Protein AF-A0A951I1A8-F1 (afdb_monomer_lite)

pLDDT: mean 74.36, std 19.72, range [40.09, 94.62]

Sequence (81 aa):
MMKRILTSSALSLALLLGAAAPAAIAGVRKESPAHKAAVKKCNSDYNAAMKEAKMKKGKERTAAIAAAKATRKQCIADAPK

Radius of gyration: 16.23 Å; chains: 1; bounding box: 56×14×39 Å

Foldseek 3Di:
DDDDPVPPVVVVVVVVVPDDDDDDDDDDDPPPPQLVVQLVVLVVQLVVLLVVLVVDDDPSSVVSNVVSVVSSVVSNVPGDD

Secondary structure (DSSP, 8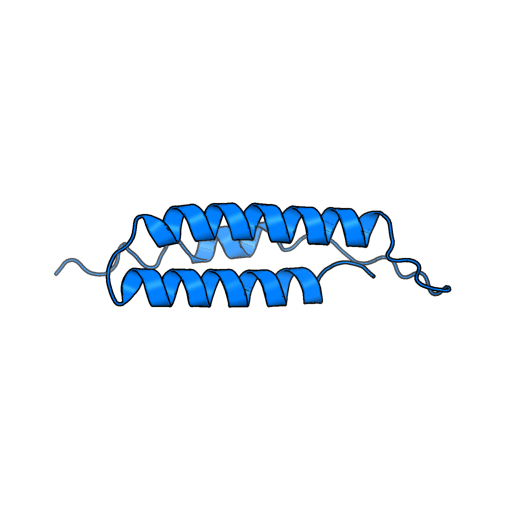-state):
---SSTTSTTTHHHHTT---PPPP--S--S--HHHHHHHHHHHHHHHHHHHHHHHS-HHHHHHHHHHHHHHHHHHHHSS--

Structure (mmCIF, N/CA/C/O backbone):
data_AF-A0A951I1A8-F1
#
_entry.id   AF-A0A951I1A8-F1
#
loop_
_atom_site.group_PDB
_atom_site.id
_atom_site.type_symbol
_atom_site.label_atom_id
_atom_site.label_alt_id
_atom_site.label_comp_id
_atom_site.label_asym_id
_atom_site.label_entity_id
_atom_site.label_seq_id
_atom_site.pdbx_PDB_ins_code
_atom_site.Cartn_x
_atom_site.Cartn_y
_atom_site.Cartn_z
_atom_site.occupancy
_atom_site.B_iso_or_equiv
_atom_site.auth_seq_id
_atom_site.auth_comp_id
_atom_site.auth_asym_id
_atom_site.auth_atom_id
_atom_site.pdbx_PDB_model_num
ATOM 1 N N . MET A 1 1 ? -35.562 4.013 2.308 1.00 43.25 1 MET A N 1
ATOM 2 C CA . MET A 1 1 ? -34.803 3.712 1.071 1.00 43.25 1 MET A CA 1
ATOM 3 C C . MET A 1 1 ? -33.727 4.779 0.849 1.00 43.25 1 MET A C 1
ATOM 5 O O . MET A 1 1 ? -34.021 5.775 0.219 1.00 43.25 1 MET A O 1
ATOM 9 N N . MET A 1 2 ? -32.506 4.616 1.379 1.00 40.09 2 MET A N 1
ATOM 10 C CA . MET A 1 2 ? -31.362 5.522 1.124 1.00 40.09 2 MET A CA 1
ATOM 11 C C . MET A 1 2 ? -30.036 4.772 1.368 1.00 40.09 2 MET A C 1
ATOM 13 O O . MET A 1 2 ? -29.464 4.866 2.447 1.00 40.09 2 MET A O 1
ATOM 17 N N . LYS A 1 3 ? -29.573 3.944 0.416 1.00 49.72 3 LYS A N 1
ATOM 18 C CA . LYS A 1 3 ? -28.283 3.211 0.521 1.00 49.72 3 LYS A CA 1
ATOM 19 C C . LYS A 1 3 ? -27.541 3.047 -0.818 1.00 49.72 3 LYS A C 1
ATOM 21 O O . LYS A 1 3 ? -26.818 2.077 -1.000 1.00 49.72 3 LYS A O 1
ATOM 26 N N . ARG A 1 4 ? -27.734 3.954 -1.784 1.00 51.75 4 ARG A N 1
ATOM 27 C CA . ARG A 1 4 ? -27.141 3.816 -3.135 1.00 51.75 4 ARG A CA 1
ATOM 28 C C . ARG A 1 4 ? -26.108 4.885 -3.516 1.00 51.75 4 ARG A C 1
ATOM 30 O O . ARG A 1 4 ? -25.629 4.866 -4.636 1.00 51.75 4 ARG A O 1
ATOM 37 N N . ILE A 1 5 ? -25.737 5.788 -2.604 1.00 55.91 5 ILE A N 1
ATOM 38 C CA . ILE A 1 5 ? -24.890 6.952 -2.942 1.00 55.91 5 ILE A CA 1
ATOM 39 C C . ILE A 1 5 ? -23.405 6.733 -2.576 1.00 55.91 5 ILE A C 1
ATOM 41 O O . ILE A 1 5 ? -22.531 7.422 -3.083 1.00 55.91 5 ILE A O 1
ATOM 45 N N . LEU A 1 6 ? -23.077 5.727 -1.755 1.00 51.62 6 LEU A N 1
ATOM 46 C CA . LEU A 1 6 ? -21.701 5.494 -1.277 1.00 51.62 6 LEU A CA 1
ATOM 47 C C . LEU A 1 6 ? -20.809 4.692 -2.242 1.00 51.62 6 LEU A C 1
ATOM 49 O O . LEU A 1 6 ? -19.601 4.631 -2.043 1.00 51.62 6 LEU A O 1
ATOM 53 N N . THR A 1 7 ? -21.373 4.078 -3.282 1.00 53.72 7 THR A N 1
ATOM 54 C CA . THR A 1 7 ? -20.626 3.198 -4.199 1.00 53.72 7 THR A CA 1
ATOM 55 C C . THR A 1 7 ? -20.085 3.898 -5.444 1.00 53.72 7 THR A C 1
ATOM 57 O O . THR A 1 7 ? -19.250 3.323 -6.134 1.00 53.72 7 THR A O 1
ATOM 60 N N . SER A 1 8 ? -20.499 5.136 -5.729 1.00 48.94 8 SER A N 1
ATOM 61 C CA . SER A 1 8 ? -20.094 5.824 -6.966 1.00 48.94 8 SER A CA 1
ATOM 62 C C . SER A 1 8 ? -18.772 6.589 -6.854 1.00 48.94 8 SER A C 1
ATOM 64 O O . SER A 1 8 ? -18.130 6.835 -7.868 1.00 48.94 8 SER A O 1
ATOM 66 N N . SER A 1 9 ? -18.309 6.927 -5.648 1.00 49.09 9 SER A N 1
ATOM 67 C CA . SER A 1 9 ? -17.073 7.711 -5.471 1.00 49.09 9 SER A CA 1
ATOM 68 C C . SER A 1 9 ? -15.789 6.888 -5.634 1.00 49.09 9 SER A C 1
ATOM 70 O O . SER A 1 9 ? -14.734 7.451 -5.904 1.00 49.09 9 SER A O 1
ATOM 72 N N . ALA A 1 10 ? -15.861 5.561 -5.485 1.00 50.75 10 ALA A N 1
ATOM 73 C CA . ALA A 1 10 ? -14.692 4.685 -5.588 1.00 50.75 10 ALA A CA 1
ATOM 74 C C . ALA A 1 10 ? -14.321 4.342 -7.042 1.00 50.75 10 ALA A C 1
ATOM 76 O O . ALA A 1 10 ? -13.151 4.095 -7.327 1.00 50.75 10 ALA A O 1
ATOM 77 N N . LEU A 1 11 ? -15.288 4.355 -7.970 1.00 48.53 11 LEU A N 1
ATOM 78 C CA . LEU A 1 11 ? -15.028 4.005 -9.370 1.00 48.53 11 LEU A CA 1
ATOM 79 C C . LEU A 1 11 ? -14.284 5.114 -10.128 1.00 48.53 11 LEU A C 1
ATOM 81 O O . LEU A 1 11 ? -13.443 4.819 -10.974 1.00 48.53 11 LEU A O 1
ATOM 85 N N . SER A 1 12 ? -14.539 6.383 -9.801 1.00 50.03 12 SER A N 1
ATOM 86 C CA . SER A 1 12 ? -13.946 7.520 -10.520 1.00 50.03 12 SER A CA 1
ATOM 87 C C . SER A 1 12 ? -12.436 7.664 -10.301 1.00 50.03 12 SER A C 1
ATOM 89 O O . SER A 1 12 ? -11.743 8.182 -11.171 1.00 50.03 12 SER A O 1
ATOM 91 N N . LEU A 1 13 ? -11.899 7.167 -9.179 1.00 50.12 13 LEU A N 1
ATOM 92 C CA . LEU A 1 13 ? -10.450 7.164 -8.934 1.00 50.12 13 LEU A CA 1
ATOM 93 C C . LEU A 1 13 ? -9.703 6.079 -9.723 1.00 50.12 13 LEU A C 1
ATOM 95 O O . LEU A 1 13 ? -8.501 6.216 -9.938 1.00 50.12 13 LEU A O 1
ATOM 99 N N . ALA A 1 14 ? -10.389 5.024 -10.172 1.00 54.34 14 ALA A N 1
ATOM 100 C CA . ALA A 1 14 ? -9.757 3.918 -10.889 1.00 54.34 14 ALA A CA 1
ATOM 101 C C . ALA A 1 14 ? -9.512 4.232 -12.376 1.00 54.34 14 ALA A C 1
ATOM 103 O O . ALA A 1 14 ? -8.553 3.724 -12.953 1.00 54.34 14 ALA A O 1
ATOM 104 N N . LEU A 1 15 ? -10.330 5.094 -12.996 1.00 48.88 15 LEU A N 1
ATOM 105 C CA . LEU A 1 15 ? -10.181 5.422 -14.420 1.00 48.88 15 LEU A CA 1
ATOM 106 C C . LEU A 1 15 ? -9.088 6.457 -14.724 1.00 48.88 15 LEU A C 1
ATOM 108 O O . LEU A 1 15 ? -8.601 6.488 -15.850 1.00 48.88 15 LEU A O 1
ATOM 112 N N . LEU A 1 16 ? -8.650 7.269 -13.756 1.00 50.94 16 LEU A N 1
ATOM 113 C CA . LEU A 1 16 ? -7.614 8.284 -14.009 1.00 50.94 16 LEU A CA 1
ATOM 114 C C . LEU A 1 16 ? -6.173 7.741 -14.038 1.00 50.94 16 LEU A C 1
ATOM 116 O O . LEU A 1 16 ? -5.254 8.499 -14.336 1.00 50.94 16 LEU A O 1
ATOM 120 N N . LEU A 1 17 ? -5.952 6.451 -13.755 1.00 51.62 17 LEU A N 1
ATOM 121 C CA . LEU A 1 17 ? -4.617 5.828 -13.801 1.00 51.62 17 LEU A CA 1
ATOM 122 C C . LEU A 1 17 ? -4.342 5.025 -15.087 1.00 51.62 17 LEU A C 1
ATOM 124 O O . LEU A 1 17 ? -3.252 4.479 -15.247 1.00 51.62 17 LEU A O 1
ATOM 128 N N . GLY A 1 18 ? -5.296 4.960 -16.016 1.00 47.56 18 GLY A N 1
ATOM 129 C CA . GLY A 1 18 ? -5.196 4.166 -17.243 1.00 47.56 18 GLY A CA 1
ATOM 130 C C . GLY A 1 18 ? -4.606 4.912 -18.442 1.00 47.56 18 GLY A C 1
ATOM 131 O O . GLY A 1 18 ? -5.248 4.944 -19.483 1.00 47.56 18 GLY A O 1
ATOM 132 N N . ALA A 1 19 ? -3.426 5.528 -18.326 1.00 41.50 19 ALA A N 1
ATOM 133 C CA . ALA A 1 19 ? -2.700 6.057 -19.492 1.00 41.50 19 ALA A CA 1
ATOM 134 C C . ALA A 1 19 ? -1.195 6.233 -19.218 1.00 41.50 19 ALA A C 1
ATOM 136 O O . ALA A 1 19 ? -0.671 7.342 -19.206 1.00 41.50 19 ALA A O 1
ATOM 137 N N . ALA A 1 20 ? -0.472 5.136 -18.999 1.00 46.47 20 ALA A N 1
ATOM 138 C CA . ALA A 1 20 ? 0.984 5.132 -19.119 1.00 46.47 20 ALA A CA 1
ATOM 139 C C . ALA A 1 20 ? 1.421 3.828 -19.798 1.00 46.47 20 ALA A C 1
ATOM 141 O O . ALA A 1 20 ? 1.576 2.791 -19.159 1.00 46.47 20 ALA A O 1
ATOM 142 N N . ALA A 1 21 ? 1.545 3.876 -21.125 1.00 41.56 21 ALA A N 1
ATOM 143 C CA . ALA A 1 21 ? 2.081 2.792 -21.942 1.00 41.56 21 ALA A CA 1
ATOM 144 C C . ALA A 1 21 ? 3.565 2.532 -21.596 1.00 41.56 21 ALA A C 1
ATOM 146 O O . ALA A 1 21 ? 4.319 3.500 -21.462 1.00 41.56 21 ALA A O 1
ATOM 147 N N . PRO A 1 22 ? 4.033 1.273 -21.467 1.00 49.69 22 PRO A N 1
ATOM 148 C CA . PRO A 1 22 ? 5.429 1.004 -21.158 1.00 49.69 22 PRO A CA 1
ATOM 149 C C . PRO A 1 22 ? 6.250 0.879 -22.448 1.00 49.69 22 PRO A C 1
ATOM 151 O O . PRO A 1 22 ? 6.051 -0.038 -23.243 1.00 49.69 22 PRO A O 1
ATOM 154 N N . ALA A 1 23 ? 7.219 1.775 -22.631 1.00 45.84 23 ALA A N 1
ATOM 155 C CA . ALA A 1 23 ? 8.337 1.547 -23.540 1.00 45.84 23 ALA A CA 1
ATOM 156 C C . ALA A 1 23 ? 9.375 0.659 -22.831 1.00 45.84 23 ALA A C 1
ATOM 158 O O . ALA A 1 23 ? 9.846 0.972 -21.736 1.00 45.84 23 ALA A O 1
ATOM 159 N N . ALA A 1 24 ? 9.683 -0.481 -23.443 1.00 59.84 24 ALA A N 1
ATOM 160 C CA . ALA A 1 24 ? 10.624 -1.482 -22.958 1.00 59.84 24 ALA A CA 1
ATOM 161 C C . ALA A 1 24 ? 12.078 -1.004 -23.057 1.00 59.84 24 ALA A C 1
ATOM 163 O O . ALA A 1 24 ? 12.468 -0.533 -24.119 1.00 59.84 24 ALA A O 1
ATOM 164 N N . ILE A 1 25 ? 12.901 -1.227 -22.021 1.00 49.44 25 ILE A N 1
ATOM 165 C CA . ILE A 1 25 ? 14.365 -1.330 -22.165 1.00 49.44 25 ILE A CA 1
ATOM 166 C C . ILE A 1 25 ? 14.904 -2.364 -21.165 1.00 49.44 25 ILE A C 1
ATOM 168 O O . ILE A 1 25 ? 14.679 -2.281 -19.956 1.00 49.44 25 ILE A O 1
ATOM 172 N N . ALA A 1 26 ? 15.597 -3.364 -21.707 1.00 60.97 26 ALA A N 1
ATOM 173 C CA . ALA A 1 26 ? 16.352 -4.376 -20.987 1.00 60.97 26 ALA A CA 1
ATOM 174 C C . ALA A 1 26 ? 17.761 -3.853 -20.665 1.00 60.97 26 ALA A C 1
ATOM 176 O O . ALA A 1 26 ? 18.442 -3.325 -21.538 1.00 60.97 26 ALA A O 1
ATOM 177 N N . GLY A 1 27 ? 18.210 -4.030 -19.423 1.00 43.97 27 GLY A N 1
ATOM 178 C CA . GLY A 1 27 ? 19.583 -3.737 -19.010 1.00 43.97 27 GLY A CA 1
ATOM 179 C C . GLY A 1 27 ? 19.682 -3.513 -17.504 1.00 43.97 27 GLY A C 1
ATOM 180 O O . GLY A 1 27 ? 19.042 -2.611 -16.980 1.00 43.97 27 GLY A O 1
ATOM 181 N N . VAL A 1 28 ? 20.436 -4.382 -16.819 1.00 52.84 28 VAL A N 1
ATOM 182 C CA . VAL A 1 28 ? 20.976 -4.255 -15.446 1.00 52.84 28 VAL A CA 1
ATOM 183 C C . VAL A 1 28 ? 20.240 -3.227 -14.566 1.00 52.84 28 VAL A C 1
ATOM 185 O O . VAL A 1 28 ? 20.662 -2.079 -14.427 1.00 52.84 28 VAL A O 1
ATOM 188 N N . ARG A 1 29 ? 19.104 -3.625 -13.976 1.00 52.78 29 ARG A N 1
ATOM 189 C CA . ARG A 1 29 ? 18.198 -2.704 -13.271 1.00 52.78 29 ARG A CA 1
ATOM 190 C C . ARG A 1 29 ? 18.753 -2.275 -11.908 1.00 52.78 29 ARG A C 1
ATOM 192 O O . ARG A 1 29 ? 18.317 -2.760 -10.867 1.00 52.78 29 ARG A O 1
ATOM 199 N N . LYS A 1 30 ? 19.665 -1.295 -11.889 1.00 55.47 30 LYS A N 1
ATOM 200 C CA . LYS A 1 30 ? 19.599 -0.277 -10.828 1.00 55.47 30 LYS A CA 1
ATOM 201 C C . LYS A 1 30 ? 18.184 0.277 -10.919 1.00 55.47 30 LYS A C 1
ATOM 203 O O . LYS A 1 30 ? 17.834 0.729 -12.004 1.00 55.47 30 LYS A O 1
ATOM 208 N N . GLU A 1 31 ? 17.384 0.161 -9.853 1.00 60.69 31 GLU A N 1
ATOM 209 C CA . GLU A 1 31 ? 16.016 0.700 -9.817 1.00 60.69 31 GLU A CA 1
ATOM 210 C C . GLU A 1 31 ? 15.987 2.024 -10.571 1.00 60.69 31 GLU A C 1
ATOM 212 O O . GLU A 1 31 ? 16.675 2.976 -10.171 1.00 60.69 31 GLU A O 1
ATOM 217 N N . SER A 1 32 ? 15.280 2.042 -11.703 1.00 69.50 32 SER A N 1
ATOM 218 C CA . SER A 1 32 ? 15.281 3.206 -12.574 1.00 69.50 32 SER A CA 1
ATOM 219 C C . SER A 1 32 ? 14.857 4.436 -11.757 1.00 69.50 32 SER A C 1
ATOM 221 O O . SER A 1 32 ? 14.0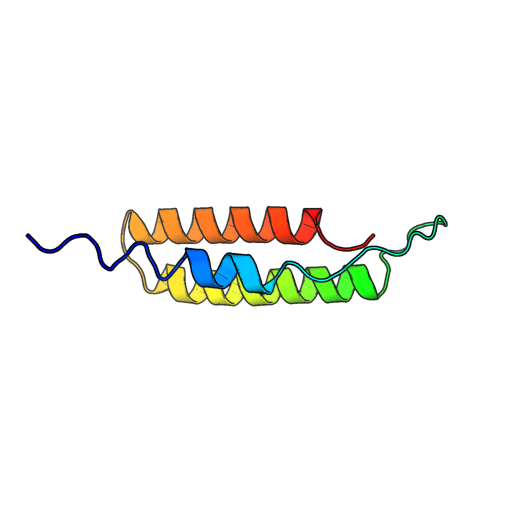65 4.319 -10.814 1.00 69.50 32 SER A O 1
ATOM 223 N N . PRO A 1 33 ? 15.359 5.645 -12.063 1.00 79.50 33 PRO A N 1
ATOM 224 C CA . PRO A 1 33 ? 14.866 6.863 -11.417 1.00 79.50 33 PRO A CA 1
ATOM 225 C C . PRO A 1 33 ? 13.331 6.960 -11.469 1.00 79.50 33 PRO A C 1
ATOM 227 O O . PRO A 1 33 ? 12.704 7.422 -10.515 1.00 79.50 33 PRO A O 1
ATOM 230 N N . ALA A 1 34 ? 12.735 6.421 -12.540 1.00 79.81 34 ALA A N 1
ATOM 231 C CA . ALA A 1 34 ? 11.301 6.218 -12.700 1.00 79.81 34 ALA A CA 1
ATOM 232 C C . ALA A 1 34 ? 10.702 5.262 -11.649 1.00 79.81 34 ALA A C 1
ATOM 234 O O . ALA A 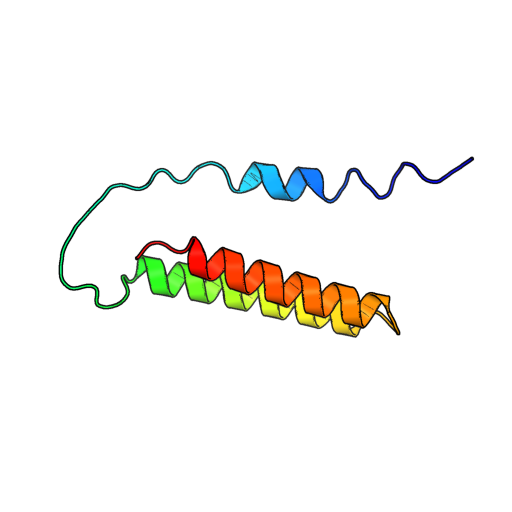1 34 ? 9.712 5.626 -11.014 1.00 79.81 34 ALA A O 1
ATOM 235 N N . HIS A 1 35 ? 11.312 4.095 -11.399 1.00 82.94 35 HIS A N 1
ATOM 236 C CA . HIS A 1 35 ? 10.913 3.187 -10.316 1.00 82.94 35 HIS A CA 1
ATOM 237 C C . HIS A 1 35 ? 10.897 3.897 -8.961 1.00 82.94 35 HIS A C 1
ATOM 239 O O . HIS A 1 35 ? 9.898 3.874 -8.243 1.00 82.94 35 HIS A O 1
ATOM 245 N N . LYS A 1 36 ? 11.988 4.593 -8.620 1.00 86.06 36 LYS A N 1
ATOM 246 C CA . LYS A 1 36 ? 12.115 5.287 -7.330 1.00 86.06 36 LYS A CA 1
ATOM 247 C C . LYS A 1 36 ? 11.085 6.397 -7.169 1.00 86.06 36 LYS A C 1
ATOM 249 O O . LYS A 1 36 ? 10.510 6.543 -6.089 1.00 86.06 36 LYS A O 1
ATOM 254 N N . ALA A 1 37 ? 10.831 7.166 -8.227 1.00 88.12 37 ALA A N 1
ATOM 255 C CA . ALA A 1 37 ? 9.800 8.197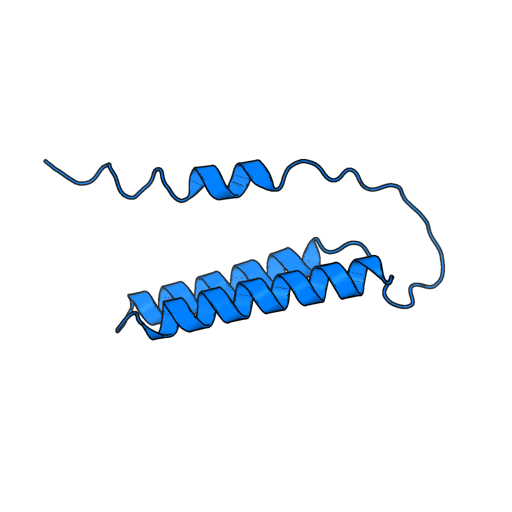 -8.229 1.00 88.12 37 ALA A CA 1
ATOM 256 C C . ALA A 1 37 ? 8.397 7.592 -8.047 1.00 88.12 37 ALA A C 1
ATOM 258 O O . ALA A 1 37 ? 7.629 8.079 -7.212 1.00 88.12 37 ALA A O 1
ATOM 259 N N . ALA A 1 38 ? 8.093 6.496 -8.749 1.00 86.62 38 ALA A N 1
ATOM 260 C CA . ALA A 1 38 ? 6.828 5.778 -8.618 1.00 86.62 38 ALA A CA 1
ATOM 261 C C . ALA A 1 38 ? 6.638 5.218 -7.201 1.00 86.62 38 ALA A C 1
ATOM 263 O O . ALA A 1 38 ? 5.638 5.520 -6.552 1.00 86.62 38 ALA A O 1
ATOM 264 N N . VAL A 1 39 ? 7.632 4.510 -6.654 1.00 90.00 39 VAL A N 1
ATOM 265 C CA . VAL A 1 39 ? 7.593 3.979 -5.280 1.00 90.00 39 VAL A CA 1
ATOM 266 C C . VAL A 1 39 ? 7.461 5.103 -4.247 1.00 90.00 39 VAL A C 1
ATOM 268 O O . VAL A 1 39 ? 6.702 4.969 -3.282 1.00 90.00 39 VAL A O 1
ATOM 271 N N . LYS A 1 40 ? 8.143 6.241 -4.441 1.00 92.38 40 LYS A N 1
ATOM 272 C CA . LYS A 1 40 ? 8.002 7.419 -3.568 1.00 92.38 40 LYS A CA 1
ATOM 273 C C . LYS A 1 40 ? 6.570 7.956 -3.586 1.00 92.38 40 LYS A C 1
ATOM 275 O O . LYS A 1 40 ? 6.031 8.235 -2.514 1.00 92.38 40 LYS A O 1
ATOM 280 N N . LYS A 1 41 ? 5.939 8.041 -4.761 1.00 89.12 41 LYS A N 1
ATOM 281 C CA . LYS A 1 41 ? 4.529 8.429 -4.889 1.00 89.12 41 LYS A CA 1
ATOM 282 C C . LYS A 1 41 ? 3.606 7.417 -4.199 1.00 89.12 41 LYS A C 1
ATOM 284 O O . LYS A 1 41 ? 2.818 7.824 -3.351 1.00 89.12 41 LYS A O 1
ATOM 289 N N . CYS A 1 42 ? 3.790 6.114 -4.435 1.00 92.50 42 CYS A N 1
ATOM 290 C CA . CYS A 1 42 ? 3.029 5.053 -3.761 1.00 92.50 42 CYS A CA 1
ATOM 291 C C . CYS A 1 42 ? 3.113 5.153 -2.228 1.00 92.50 42 CYS A C 1
ATOM 293 O O . CYS A 1 42 ? 2.122 4.966 -1.523 1.00 92.50 42 CYS A O 1
ATOM 295 N N . ASN A 1 43 ? 4.300 5.453 -1.692 1.00 93.50 43 ASN A N 1
ATOM 296 C CA . ASN A 1 43 ? 4.496 5.630 -0.253 1.00 93.50 43 ASN A CA 1
ATOM 297 C C . ASN A 1 43 ? 3.842 6.918 0.271 1.00 93.50 43 ASN A C 1
ATOM 299 O O . ASN A 1 43 ? 3.310 6.915 1.381 1.00 93.50 43 ASN A O 1
ATOM 303 N N . SER A 1 44 ? 3.867 8.007 -0.503 1.00 93.50 44 SER A N 1
ATOM 304 C CA . SER A 1 44 ? 3.166 9.249 -0.159 1.00 93.50 44 SER A CA 1
ATOM 305 C C . SER A 1 44 ? 1.655 9.019 -0.064 1.00 93.50 44 SER A C 1
ATOM 307 O O . SER A 1 44 ? 1.047 9.353 0.955 1.00 93.50 44 SER A O 1
ATOM 309 N N . ASP A 1 45 ? 1.080 8.362 -1.072 1.00 90.25 45 ASP A N 1
ATOM 310 C CA . ASP A 1 45 ? -0.350 8.048 -1.143 1.00 90.25 45 ASP A CA 1
ATOM 311 C C . ASP A 1 45 ? -0.751 7.089 -0.003 1.00 90.25 45 ASP A C 1
ATOM 313 O O . ASP A 1 45 ? -1.742 7.310 0.696 1.00 90.25 45 ASP A O 1
ATOM 317 N N . TYR A 1 46 ? 0.085 6.085 0.291 1.00 93.12 46 TYR A N 1
ATOM 318 C CA . TYR A 1 46 ? -0.087 5.213 1.458 1.00 93.12 46 TYR A CA 1
ATOM 319 C C . TYR A 1 46 ? -0.092 5.989 2.780 1.00 93.12 46 TYR A C 1
ATOM 321 O O . TYR A 1 46 ? -0.935 5.741 3.642 1.00 93.12 46 TYR A O 1
ATOM 329 N N . ASN A 1 47 ? 0.835 6.930 2.964 1.00 94.62 47 ASN A N 1
ATOM 330 C CA . ASN A 1 47 ? 0.918 7.717 4.193 1.00 94.62 47 ASN A CA 1
ATOM 331 C C . ASN A 1 47 ? -0.304 8.625 4.375 1.00 94.62 47 ASN A C 1
ATOM 333 O O . ASN A 1 47 ? -0.780 8.769 5.505 1.00 94.62 47 ASN A O 1
ATOM 337 N N . ALA A 1 48 ? -0.831 9.203 3.293 1.00 93.00 48 ALA A N 1
ATOM 338 C CA . ALA A 1 48 ? -2.081 9.959 3.320 1.00 93.00 48 ALA A CA 1
ATOM 339 C C . ALA A 1 48 ? -3.261 9.057 3.723 1.00 93.00 48 ALA A C 1
ATOM 341 O O . ALA A 1 48 ? -3.939 9.343 4.713 1.00 93.00 48 ALA A O 1
ATOM 342 N N . ALA A 1 49 ? -3.412 7.899 3.072 1.00 88.81 49 ALA A N 1
ATOM 343 C CA . ALA A 1 49 ? -4.450 6.921 3.400 1.00 88.81 49 ALA A CA 1
ATOM 344 C C . ALA A 1 49 ? -4.346 6.415 4.852 1.00 88.81 49 ALA A C 1
ATOM 346 O O . ALA A 1 49 ? -5.355 6.215 5.527 1.00 88.81 49 ALA A O 1
ATOM 347 N N . MET A 1 50 ? -3.129 6.256 5.381 1.00 92.81 50 MET A N 1
ATOM 348 C CA . MET A 1 50 ? -2.904 5.884 6.780 1.00 92.81 50 MET A CA 1
ATOM 349 C C . MET A 1 50 ? -3.296 6.998 7.758 1.00 92.81 50 MET A C 1
ATOM 351 O O . MET A 1 50 ? -3.786 6.690 8.847 1.00 92.81 50 MET A O 1
ATOM 355 N N . LYS A 1 51 ? -3.098 8.277 7.410 1.00 94.00 51 LYS A N 1
ATOM 356 C CA . LYS A 1 51 ? -3.578 9.409 8.223 1.00 94.00 51 LYS A CA 1
ATOM 357 C C . LYS A 1 51 ? -5.104 9.425 8.273 1.00 94.00 51 LYS A C 1
ATOM 359 O O . LYS A 1 51 ? -5.661 9.494 9.363 1.00 94.00 51 LYS A O 1
ATOM 364 N N . GLU A 1 52 ? -5.769 9.254 7.136 1.00 87.50 52 GLU A N 1
ATOM 365 C CA . GLU A 1 52 ? -7.232 9.155 7.076 1.00 87.50 52 GLU A CA 1
ATOM 366 C C . GLU A 1 52 ? -7.759 7.931 7.834 1.00 87.50 52 GLU A C 1
ATOM 368 O O . GLU A 1 52 ? -8.715 8.025 8.603 1.00 87.50 52 GLU A O 1
ATOM 373 N N . ALA A 1 53 ? -7.101 6.779 7.690 1.00 90.75 53 ALA A N 1
ATOM 374 C CA . ALA A 1 53 ? -7.474 5.561 8.399 1.00 90.75 53 ALA A CA 1
ATOM 375 C C . ALA A 1 53 ? -7.372 5.718 9.924 1.00 90.75 53 ALA A C 1
ATOM 377 O O . ALA A 1 53 ? -8.177 5.135 10.650 1.00 90.75 53 ALA A O 1
ATOM 378 N N . LYS A 1 54 ? -6.419 6.518 10.423 1.00 89.00 54 LYS A N 1
ATOM 379 C CA . LYS A 1 54 ? -6.291 6.832 11.857 1.00 89.00 54 LYS A CA 1
ATOM 380 C C . LYS A 1 54 ? -7.448 7.678 12.394 1.00 89.00 54 LYS A C 1
ATOM 382 O O . LYS A 1 54 ? -7.723 7.582 13.586 1.00 89.00 54 LYS A O 1
ATOM 387 N N . MET A 1 55 ? -8.122 8.453 11.543 1.00 92.44 55 MET A N 1
ATOM 388 C CA . MET A 1 55 ? -9.315 9.218 11.927 1.00 92.44 55 MET A CA 1
ATOM 389 C C . MET A 1 55 ? -10.556 8.322 12.069 1.00 92.44 55 MET A C 1
ATOM 391 O O . MET A 1 55 ? -11.510 8.689 12.753 1.00 92.44 55 MET A O 1
ATOM 395 N N . LYS A 1 56 ? -10.542 7.129 11.459 1.00 90.44 56 LYS A N 1
ATOM 396 C CA . LYS A 1 56 ? -11.606 6.123 11.585 1.00 90.44 56 LYS A CA 1
ATOM 397 C C . LYS A 1 56 ? -11.463 5.328 12.889 1.00 90.44 56 LYS A C 1
ATOM 399 O O . LYS A 1 56 ? -10.390 5.270 13.495 1.00 90.44 56 LYS A O 1
ATOM 404 N N . LYS A 1 57 ? -12.539 4.661 13.321 1.00 92.00 57 LYS A N 1
ATOM 405 C CA . LYS A 1 57 ? -12.569 3.845 14.552 1.00 92.00 57 LYS A CA 1
ATOM 406 C C . LYS A 1 57 ? -12.976 2.396 14.269 1.00 92.00 57 LYS A C 1
ATOM 408 O O . LYS A 1 57 ? -13.601 2.090 13.258 1.00 92.00 57 LYS A O 1
ATOM 413 N N . GLY A 1 58 ? -12.591 1.488 15.169 1.00 93.25 58 GLY A N 1
ATOM 414 C CA . GLY A 1 58 ? -12.990 0.078 15.129 1.00 93.25 58 GLY A CA 1
ATOM 415 C C . GLY A 1 58 ? -12.682 -0.624 13.799 1.00 93.25 58 GLY A C 1
ATOM 416 O O . GLY A 1 58 ? -11.588 -0.495 13.248 1.00 93.25 58 GLY A O 1
ATOM 417 N N . LYS A 1 59 ? -13.666 -1.369 13.279 1.00 93.31 59 LYS A N 1
ATOM 418 C CA . LYS A 1 59 ? -13.535 -2.169 12.047 1.00 93.31 59 LYS A CA 1
ATOM 419 C C . LYS A 1 59 ? -13.210 -1.322 10.814 1.00 93.31 59 LYS A C 1
ATOM 421 O O . LYS A 1 59 ? -12.469 -1.780 9.950 1.00 93.31 59 LYS A O 1
ATOM 426 N N . GLU A 1 60 ? -13.699 -0.084 10.750 1.00 89.44 60 GLU A N 1
ATOM 427 C CA . GLU A 1 60 ? -13.451 0.813 9.616 1.00 89.44 60 GLU A CA 1
ATOM 428 C C . GLU A 1 60 ? -11.987 1.249 9.534 1.00 89.44 60 GLU A C 1
ATOM 430 O O . GLU A 1 60 ? -11.428 1.333 8.440 1.00 89.44 60 GLU A O 1
ATOM 435 N N . ARG A 1 61 ? -11.336 1.468 10.684 1.00 93.75 61 ARG A N 1
ATOM 436 C CA . ARG A 1 61 ? -9.892 1.727 10.740 1.00 93.75 61 ARG A CA 1
ATOM 437 C C . ARG A 1 61 ? -9.104 0.529 10.230 1.00 93.75 61 ARG A C 1
ATOM 439 O O . ARG A 1 61 ? -8.214 0.698 9.402 1.00 93.75 61 ARG A O 1
ATOM 446 N N . THR A 1 62 ? -9.436 -0.674 10.691 1.00 93.88 62 THR A N 1
ATOM 447 C CA . THR A 1 62 ? -8.755 -1.902 10.255 1.00 93.88 62 THR A CA 1
ATOM 448 C C . THR A 1 62 ? -8.928 -2.134 8.755 1.00 93.88 62 THR A C 1
ATOM 450 O O . THR A 1 62 ? -7.941 -2.392 8.068 1.00 93.88 62 THR A O 1
ATOM 453 N N . ALA A 1 63 ? -10.146 -1.966 8.231 1.00 92.38 63 ALA A N 1
ATOM 454 C CA . ALA A 1 63 ? -10.429 -2.080 6.803 1.00 92.38 63 ALA A CA 1
ATOM 455 C C . ALA A 1 63 ? -9.672 -1.025 5.979 1.00 92.38 63 ALA A C 1
ATOM 457 O O . ALA A 1 63 ? -9.067 -1.360 4.965 1.00 92.38 63 ALA A O 1
ATOM 458 N N . ALA A 1 64 ? -9.630 0.229 6.441 1.00 90.19 64 ALA A N 1
ATOM 459 C CA . ALA A 1 64 ? -8.902 1.299 5.761 1.00 90.19 64 ALA A CA 1
ATOM 460 C C . ALA A 1 64 ? -7.380 1.075 5.761 1.00 90.19 64 ALA A C 1
ATOM 462 O O . ALA A 1 64 ? -6.730 1.302 4.744 1.00 90.19 64 ALA A O 1
ATOM 463 N N . ILE A 1 65 ? -6.806 0.567 6.858 1.00 92.94 65 ILE A N 1
ATOM 464 C CA . ILE A 1 65 ? -5.384 0.192 6.914 1.00 92.94 65 ILE A CA 1
ATOM 465 C C . ILE A 1 65 ? -5.096 -0.983 5.969 1.00 92.94 65 ILE A C 1
ATOM 467 O O . ILE A 1 65 ? -4.085 -0.970 5.265 1.00 92.94 65 ILE A O 1
ATOM 471 N N . ALA A 1 66 ? -5.960 -2.002 5.947 1.00 94.19 66 ALA A N 1
ATOM 472 C CA . ALA A 1 66 ? -5.805 -3.151 5.058 1.00 94.19 66 ALA A CA 1
ATOM 473 C C . ALA A 1 66 ? -5.871 -2.729 3.582 1.00 94.19 66 ALA A C 1
ATOM 475 O O . ALA A 1 66 ? -5.000 -3.118 2.803 1.00 94.19 66 ALA A O 1
ATOM 476 N N . ALA A 1 67 ? -6.829 -1.867 3.229 1.00 90.00 67 ALA A N 1
ATOM 477 C CA . ALA A 1 67 ? -6.947 -1.284 1.898 1.00 90.00 67 ALA A CA 1
ATOM 478 C C . ALA A 1 67 ? -5.692 -0.483 1.523 1.00 90.00 67 ALA A C 1
ATOM 480 O O . ALA A 1 67 ? -5.082 -0.766 0.498 1.00 90.00 67 ALA A O 1
ATOM 481 N N . ALA A 1 68 ? -5.223 0.421 2.394 1.00 90.56 68 ALA A N 1
ATOM 482 C CA . ALA A 1 68 ? -4.010 1.202 2.148 1.00 90.56 68 ALA A CA 1
ATOM 483 C C . ALA A 1 68 ? -2.786 0.303 1.886 1.00 90.56 68 ALA A C 1
ATOM 485 O O . ALA A 1 68 ? -2.010 0.547 0.960 1.00 90.56 68 ALA A O 1
ATOM 486 N N . LYS A 1 69 ? -2.620 -0.776 2.663 1.00 93.12 69 LYS A N 1
ATOM 487 C CA . LYS A 1 69 ? -1.533 -1.747 2.461 1.00 93.12 69 LYS A CA 1
ATOM 488 C C . LYS A 1 69 ? -1.659 -2.497 1.134 1.00 93.12 69 LYS A C 1
ATOM 490 O O . LYS A 1 69 ? -0.646 -2.673 0.456 1.00 93.12 69 LYS A O 1
ATOM 495 N N . ALA A 1 70 ? -2.866 -2.927 0.768 1.00 92.75 70 ALA A N 1
ATOM 496 C CA . ALA A 1 70 ? -3.122 -3.602 -0.502 1.00 92.75 70 ALA A CA 1
ATOM 497 C C . ALA A 1 70 ? -2.808 -2.680 -1.690 1.00 92.75 70 ALA A C 1
ATOM 499 O O . ALA A 1 70 ? -2.044 -3.069 -2.573 1.00 92.75 70 ALA A O 1
ATOM 500 N N . THR A 1 71 ? -3.282 -1.433 -1.644 1.00 89.44 71 THR A N 1
ATOM 501 C CA . THR A 1 71 ? -3.008 -0.411 -2.662 1.00 89.44 71 THR A CA 1
ATOM 502 C C . THR A 1 71 ? -1.516 -0.117 -2.779 1.00 89.44 71 THR A C 1
ATOM 504 O O . THR A 1 71 ? -0.989 -0.090 -3.886 1.00 89.44 71 THR A O 1
ATOM 507 N N . ARG A 1 72 ? -0.792 0.029 -1.659 1.00 92.94 72 ARG A N 1
ATOM 508 C CA . ARG 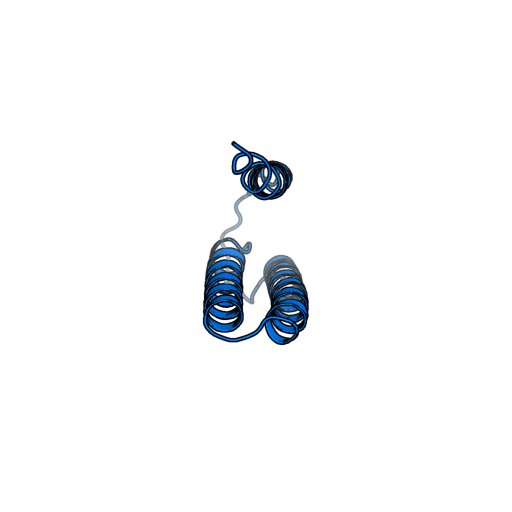A 1 72 ? 0.669 0.220 -1.685 1.00 92.94 72 ARG A CA 1
ATOM 509 C C . ARG A 1 72 ? 1.377 -0.953 -2.363 1.00 92.94 72 ARG A C 1
ATOM 511 O O . ARG A 1 72 ? 2.283 -0.734 -3.160 1.00 92.94 72 ARG A O 1
ATOM 518 N N . LYS A 1 73 ? 0.982 -2.187 -2.037 1.00 92.62 73 LYS A N 1
ATOM 519 C CA . LYS A 1 73 ? 1.576 -3.398 -2.618 1.00 92.62 73 LYS A CA 1
ATOM 520 C C . LYS A 1 73 ? 1.351 -3.459 -4.131 1.00 92.62 73 LYS A C 1
ATOM 522 O O . LYS A 1 73 ? 2.300 -3.746 -4.851 1.00 92.62 73 LYS A O 1
ATOM 527 N N . GLN A 1 74 ? 0.134 -3.170 -4.590 1.00 90.69 74 GLN A N 1
ATOM 528 C CA . GLN A 1 74 ? -0.205 -3.121 -6.017 1.00 90.69 74 GLN A CA 1
ATOM 529 C C . GLN A 1 74 ? 0.566 -2.004 -6.730 1.00 90.69 74 GLN A C 1
ATOM 531 O O . GLN A 1 74 ? 1.290 -2.277 -7.673 1.00 90.69 74 GLN A O 1
ATOM 536 N N . CYS A 1 75 ? 0.563 -0.789 -6.179 1.00 89.00 75 CYS A N 1
ATOM 537 C CA . CYS A 1 75 ? 1.279 0.358 -6.742 1.00 89.00 75 CYS A CA 1
ATOM 538 C C . CYS A 1 75 ? 2.791 0.107 -6.914 1.00 89.00 75 CYS A C 1
ATOM 540 O O . CYS A 1 75 ? 3.375 0.504 -7.916 1.00 89.00 75 CYS A O 1
ATOM 542 N N . ILE A 1 76 ? 3.436 -0.582 -5.962 1.00 88.81 76 ILE A N 1
ATOM 543 C CA . ILE A 1 76 ? 4.854 -0.966 -6.084 1.00 88.81 76 ILE A CA 1
ATOM 544 C C . ILE A 1 76 ? 5.047 -2.089 -7.115 1.00 88.81 76 ILE A C 1
ATOM 546 O O . ILE A 1 76 ? 6.062 -2.107 -7.807 1.00 88.81 76 ILE A O 1
ATOM 550 N N . ALA A 1 77 ? 4.101 -3.026 -7.224 1.00 89.50 77 ALA A N 1
ATOM 551 C CA . ALA A 1 77 ? 4.158 -4.095 -8.221 1.00 89.50 77 ALA A CA 1
ATOM 552 C C . ALA A 1 77 ? 4.017 -3.556 -9.656 1.00 89.50 77 ALA A C 1
ATOM 554 O O . ALA A 1 77 ? 4.721 -4.036 -10.545 1.00 89.50 77 ALA A O 1
ATOM 555 N N . ASP A 1 78 ? 3.179 -2.534 -9.838 1.00 85.44 78 ASP A N 1
ATOM 556 C CA . ASP A 1 78 ? 2.931 -1.855 -11.115 1.00 85.44 78 ASP A CA 1
ATOM 557 C C . ASP A 1 78 ? 3.996 -0.792 -11.441 1.00 85.44 78 ASP A C 1
ATOM 559 O O . ASP A 1 78 ? 4.026 -0.249 -12.547 1.00 85.44 78 ASP A O 1
ATOM 563 N N . ALA A 1 79 ? 4.887 -0.476 -10.493 1.00 85.56 79 ALA A N 1
ATOM 564 C CA . ALA A 1 79 ? 5.917 0.532 -10.692 1.00 85.56 79 ALA A CA 1
ATOM 565 C C . ALA A 1 79 ? 6.887 0.116 -11.818 1.00 85.56 79 ALA A C 1
ATOM 567 O O . ALA A 1 79 ? 7.348 -1.033 -11.849 1.00 85.56 79 ALA A O 1
ATOM 568 N N . PRO A 1 80 ? 7.262 1.052 -12.712 1.00 79.31 80 PRO A N 1
ATOM 569 C CA . PRO A 1 80 ? 8.182 0.770 -13.809 1.00 79.31 80 PRO A CA 1
ATOM 570 C C . PRO A 1 80 ? 9.514 0.290 -13.240 1.00 79.31 80 PRO A C 1
ATOM 572 O O . PRO A 1 80 ? 9.981 0.846 -12.254 1.00 79.31 80 PRO A O 1
ATOM 575 N N . LYS A 1 81 ? 10.103 -0.755 -13.823 1.00 70.00 81 LYS A N 1
ATOM 576 C CA . LYS A 1 81 ? 11.355 -1.362 -13.352 1.00 70.00 81 LYS A CA 1
ATOM 577 C C . LYS A 1 81 ? 12.525 -0.924 -14.220 1.00 70.00 81 LYS A C 1
ATOM 579 O O . LYS A 1 81 ? 12.513 -1.279 -15.422 1.00 70.00 81 LYS A O 1
#

=== Feature glossary ===
Reading guide. The protein is described through the following features:

Foldseek 3Di. A 3Di character summarizes, for each residue, the relative orientation of the Cα frame of its nearest spatial neighbor. Because it encodes fold topology rather than chemistry, 3Di alignments detect remote structural similarity that sequence alignment misses.

Contact-map, Ramachandran, and PAE plots. Plot images: a contact map (which residues are close in 3D, as an N×N binary image), a Ramachandran scatter (backbone torsion angles, revealing secondary-structure composition at a glance), and — for AlphaFold structures — a PAE heatmap (pairwise prediction confidence).

Radius of gyration, Cα contacts, bounding box. Radius of gyration (Rg) is the root-mean-square distance of Cα atoms from their centroid — a single number for overall size and compactness. A globular domain of N residues has Rg ≈ 2.2·N^0.38 Å; an extended or disordered chain has a much larger Rg. The Cα contact count is the number of residue pairs whose Cα atoms are within 8 Å and are more than four positions apart in sequence — a standard proxy for tertiary packing density. The bounding box is the smallest axis-aligned box enclosing all Cα atoms.

Secondary structure (8-state, DSSP). Eight-state secondary structure (DSSP): H is the canonical α-helix, G the tighter 3₁₀-helix, I the wider π-helix; E/B are β-structure, T and S are turns and bends, and '-' is everything else. DSSP derives these from the pattern of main-chain N–H···O=C hydrogen bonds, not from the sequence.

B-factor. B-factor (Debye–Waller factor) reflects atomic displacement in the crystal lattice. It is an experimental observable (units Å²), not a prediction; low values mean the atom is pinned down, high values mean it moves or is heterogeneous across the crystal.

pLDDT. pLDDT is the predicted lDDT-Cα score: AlphaFold's confidence that the local environment of each residue (all inter-atomic distances within 15 Å) is correctly placed. It is a per-residue number between 0 and 100, with higher meaning more reliable.

Nearest PDB structures. Nearest PDB neighbors are the top structural matches found by Foldseek when searching this structure against the entire Protein Data Bank. Each hit reports a TM-score (0 to 1; >0.5 almost always implies the same fold) and an E-value. These are *structural* homologs — they may share no detectable sequence similarity.

Solvent-accessible surface area. Accessible surface area quantifies burial. A residue with SASA near zero is packed into the hydrophobic core; one with SASA >100 Å² sits on the surface. Computed here via the Shrake–Rupley numerical algorithm with a 1.4 Å probe.

Rendered structure images. Structure images are PyMOL renders from six orthogonal camera directions. Cartoon representation draws helices as coils and strands as arrows; sticks shows the backbone as bonds; surface shows the solvent-excluded envelope. Rainbow coloring maps sequence position to hue (blue→red, N→C); chain coloring assigns a dis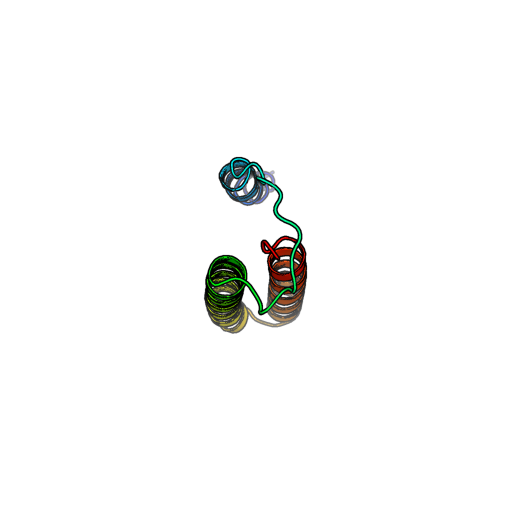tinct color per polypeptide.

Backbone torsions (φ/ψ). φ (phi) and ψ (psi) are the two rotatable backbone dihedrals per residue: φ is the C(i-1)–N–Cα–C torsion, ψ is the N–Cα–C–N(i+1) torsion, both in degrees on (−180°, 180°]. α-helical residues cluster near (−60°, −45°); β-strand residues near (−120°, +130°). A Ramachandran plot is simply a scatter of (φ, ψ) for every residue.

Predicted aligned error. Predicted Aligned Error (PAE) is an AlphaFold confidence matrix: entry (i, j) is the expected error in the position of residue j, in ångströms, when the prediction is superimposed on the true structure at residue i. Low PAE within a block of residues means that block is internally rigid and well-predicted; high PAE between two blocks means their relative placement is uncertain even if each block individually is confident.

mmCIF coordinates. Structure coordinates are given as an mmCIF _atom_site loop: one row per atom with element, residue name, chain id, sequence number, and x/y/z position in Å. Only the four main-chain atoms per residue are included here; side chains are omitted to keep the record compact.

InterPro / GO / CATH / organism. Database cross-references. InterPro integrates a dozen domain/family signature databases into unified entries with residue-range hits. GO terms attach function/process/location labels with evidence codes. CATH codes position the fold in a four-level structural taxonomy. Organism is the NCBI-taxonomy species name.

Secondary structure (3-state, P-SEA). SS3 is a coarse helix/strand/coil call (letters a/b/c) made by the P-SEA algorithm from inter-Cα distances and dihedrals. It is less detailed than DSSP but needs only Cα positions.

Sequence. Sequence gives the chain of amino acids in standard one-letter code (A=alanine, C=cysteine, …, Y=tyrosine), read N→C. It is the only feature that is directly encoded by the gene; all structural features are derived from the folded form of this sequence.